Protein AF-A0A8S9TU30-F1 (afdb_monomer_lite)

Secondary structure (DSSP, 8-state):
--------PPPPTTS-SSPPP-B-TTT-PBPSSHHHHHHHHT-TT--SHHHHHHHHHHHHHHHHHHHHHHHHHHHHHHTT----------S-------------------PPP-----------

Sequence (124 aa):
MAPVLRHVSKKKPGRPKTRKTKTCWRCHVTFSSCTKLKGHLERKSGCGPKAVAAQAARRKKASRLSSKVQHLKRQLDKVGWWEVHEVILDEETKGSEAIAGRQYDTVEFKKPMSLAASRSAASR

pLDDT: mean 72.14, std 19.75, range [33.69, 97.12]

Radius of gyration: 34.05 Å; chains: 1; bounding box: 75×72×92 Å

Foldseek 3Di:
DDDDPDPPDDDDPPDDPDDDFQADPAARDGDPDVVVSVVQCPDPLHDHPVSVVVVVVVVVVVVVVVVVVVVVVVVCVVVVVPPPPPPPPPPPDDDDDDDDDPDDDDPPPPDPPDPPDPDDDDDD

Organism: Phytophthora infestans (NCBI:txid4787)

Structure (mmCIF, N/CA/C/O backbone):
data_AF-A0A8S9TU30-F1
#
_entry.id   AF-A0A8S9TU30-F1
#
loop_
_atom_site.group_PDB
_atom_site.id
_atom_site.type_symbol
_atom_site.label_atom_id
_atom_site.label_alt_id
_atom_site.label_comp_id
_atom_site.label_asym_id
_atom_site.label_entity_id
_atom_site.label_seq_id
_atom_site.pdbx_PDB_ins_code
_atom_site.Cartn_x
_atom_site.Cartn_y
_atom_site.Cartn_z
_atom_site.occupancy
_atom_site.B_iso_or_equiv
_atom_site.auth_seq_id
_atom_site.auth_comp_id
_atom_site.auth_asym_id
_atom_site.auth_atom_id
_atom_site.pdbx_PDB_model_num
ATOM 1 N N . MET A 1 1 ? -16.954 -37.012 40.657 1.00 68.31 1 MET A N 1
ATOM 2 C CA . MET A 1 1 ? -15.969 -35.922 40.462 1.00 68.31 1 MET A CA 1
ATOM 3 C C . MET A 1 1 ? -16.616 -34.622 40.907 1.00 68.31 1 MET A C 1
ATOM 5 O O . MET A 1 1 ? -17.655 -34.275 40.361 1.00 68.31 1 MET A O 1
ATOM 9 N N . ALA A 1 2 ? -16.082 -33.960 41.935 1.00 63.06 2 ALA A N 1
ATOM 10 C CA . ALA A 1 2 ? -16.660 -32.713 42.436 1.00 63.06 2 ALA A CA 1
ATOM 11 C C . ALA A 1 2 ? -16.469 -31.574 41.412 1.00 63.06 2 ALA A C 1
ATOM 13 O O . ALA A 1 2 ? -15.402 -31.493 40.793 1.00 63.06 2 ALA A O 1
ATOM 14 N N . PRO A 1 3 ? -17.468 -30.698 41.205 1.00 70.44 3 PRO A N 1
ATOM 15 C CA . PRO A 1 3 ? -17.334 -29.578 40.286 1.00 70.44 3 PRO A CA 1
ATOM 16 C C . PRO A 1 3 ? -16.301 -28.582 40.823 1.00 70.44 3 PRO A C 1
ATOM 18 O O . PRO A 1 3 ? -16.421 -28.069 41.934 1.00 70.44 3 PRO A O 1
ATOM 21 N N . VAL A 1 4 ? -15.277 -28.293 40.017 1.00 72.56 4 VAL A N 1
ATOM 22 C CA . VAL A 1 4 ? -14.278 -27.261 40.319 1.00 72.56 4 VAL A CA 1
ATOM 23 C C . VAL A 1 4 ? -14.970 -25.898 40.266 1.00 72.56 4 VAL A C 1
ATOM 25 O O . VAL A 1 4 ? -15.240 -25.369 39.184 1.00 72.56 4 VAL A O 1
ATOM 28 N N . LEU A 1 5 ? -15.267 -25.331 41.438 1.00 70.94 5 LEU A N 1
ATOM 29 C CA . LEU A 1 5 ? -15.745 -23.958 41.592 1.00 70.94 5 LEU A CA 1
ATOM 30 C C . LEU A 1 5 ? -14.693 -23.000 41.018 1.00 70.94 5 LEU A C 1
ATOM 32 O O . LEU A 1 5 ? -13.689 -22.682 41.654 1.00 70.94 5 LEU A O 1
ATOM 36 N N . ARG A 1 6 ? -14.905 -22.535 39.783 1.00 71.75 6 ARG A N 1
ATOM 37 C CA . ARG A 1 6 ? -14.065 -21.493 39.186 1.00 71.75 6 ARG A CA 1
ATOM 38 C C . ARG A 1 6 ? -14.306 -20.193 39.947 1.00 71.75 6 ARG A C 1
ATOM 40 O O . ARG A 1 6 ? -15.363 -19.581 39.813 1.00 71.75 6 ARG A O 1
ATOM 47 N N . HIS A 1 7 ? -13.317 -19.750 40.718 1.00 70.50 7 HIS A N 1
ATOM 48 C CA . HIS A 1 7 ? -13.352 -18.435 41.346 1.00 70.50 7 HIS A CA 1
ATOM 49 C C . HIS A 1 7 ? -13.450 -17.347 40.268 1.00 70.50 7 HIS A C 1
ATOM 51 O O . HIS A 1 7 ? -12.524 -17.128 39.482 1.00 70.50 7 HIS A O 1
ATOM 57 N N . VAL A 1 8 ? -14.585 -16.649 40.226 1.00 67.75 8 VAL A N 1
ATOM 58 C CA . VAL A 1 8 ? -14.766 -15.477 39.369 1.00 67.75 8 VAL A CA 1
ATOM 59 C C . VAL A 1 8 ? -13.900 -14.358 39.943 1.00 67.75 8 VAL A C 1
ATOM 61 O O . VAL A 1 8 ? -14.270 -13.698 40.913 1.00 67.75 8 VAL A O 1
ATOM 64 N N . SER A 1 9 ? -12.709 -14.162 39.374 1.00 72.31 9 SER A N 1
ATOM 65 C CA . SER A 1 9 ? -11.836 -13.065 39.790 1.00 72.31 9 SER A CA 1
ATOM 66 C C . SER A 1 9 ? -12.531 -11.728 39.521 1.00 72.31 9 SER A C 1
ATOM 68 O O . SER A 1 9 ? -12.867 -11.379 38.383 1.00 72.31 9 SER A O 1
ATOM 70 N N . LYS A 1 10 ? -12.783 -10.965 40.590 1.00 72.69 10 LYS A N 1
ATOM 71 C CA . LYS A 1 10 ? -13.318 -9.605 40.479 1.00 72.69 10 LYS A CA 1
ATOM 72 C C . LYS A 1 10 ? -12.321 -8.760 39.679 1.00 72.69 10 LYS A C 1
ATOM 74 O O . LYS A 1 10 ? -11.108 -8.848 39.876 1.00 72.69 10 LYS A O 1
ATOM 79 N N . LYS A 1 11 ? -12.819 -7.949 38.739 1.00 70.38 11 LYS A N 1
ATOM 80 C CA . LYS A 1 11 ? -11.956 -7.057 37.950 1.00 70.38 11 LYS A CA 1
ATOM 81 C C . LYS A 1 11 ? -11.286 -6.057 38.896 1.00 70.38 11 LYS A C 1
ATOM 83 O O . LYS A 1 11 ? -11.973 -5.420 39.687 1.00 70.38 11 LYS A O 1
ATOM 88 N N . LYS A 1 12 ? -9.961 -5.909 38.783 1.00 78.19 12 LYS A N 1
ATOM 89 C CA . LYS A 1 12 ? -9.199 -4.915 39.551 1.00 78.19 12 LYS A CA 1
ATOM 90 C C . LYS A 1 12 ? -9.789 -3.507 39.332 1.00 78.19 12 LYS A C 1
ATOM 92 O O . LYS A 1 12 ? -10.061 -3.168 38.170 1.00 78.19 12 LYS A O 1
ATOM 97 N N . PRO A 1 13 ? -9.978 -2.703 40.395 1.00 76.81 13 PRO A N 1
ATOM 98 C CA . PRO A 1 13 ? -10.418 -1.317 40.265 1.00 76.81 13 PRO A CA 1
ATOM 99 C C . PRO A 1 13 ? -9.460 -0.551 39.339 1.00 76.81 13 PRO A C 1
ATOM 101 O O . PRO A 1 13 ? -8.247 -0.727 39.404 1.00 76.81 13 PRO A O 1
ATOM 104 N N . GLY A 1 14 ? -10.017 0.213 38.394 1.00 76.38 14 GLY A N 1
ATOM 105 C CA . GLY A 1 14 ? -9.264 0.945 37.365 1.00 76.38 14 GLY A CA 1
ATOM 106 C C . GLY A 1 14 ? -9.095 0.228 36.016 1.00 76.38 14 GLY A C 1
ATOM 107 O O . GLY A 1 14 ? -8.719 0.864 35.031 1.00 76.38 14 GLY A O 1
ATOM 108 N N . ARG A 1 15 ? -9.419 -1.071 35.895 1.00 78.44 15 ARG A N 1
ATOM 109 C CA . ARG A 1 15 ? -9.405 -1.738 34.579 1.00 78.44 15 ARG A CA 1
ATOM 110 C C . ARG A 1 15 ? -10.608 -1.275 33.737 1.00 78.44 15 ARG A C 1
ATOM 112 O O . ARG A 1 15 ? -11.741 -1.466 34.180 1.00 78.44 15 ARG A O 1
ATOM 119 N N . PRO A 1 16 ? -10.408 -0.758 32.507 1.00 75.56 16 PRO A N 1
ATOM 120 C CA . PRO A 1 16 ? -11.509 -0.321 31.650 1.00 75.56 16 PRO A CA 1
ATOM 121 C C . PRO A 1 16 ? -12.569 -1.415 31.461 1.00 75.56 16 PRO A C 1
ATOM 123 O O . PRO A 1 16 ? -12.236 -2.576 31.195 1.00 75.56 16 PRO A O 1
ATOM 126 N N . LYS A 1 17 ? -13.852 -1.040 31.584 1.00 76.69 17 LYS A N 1
ATOM 127 C CA . LYS A 1 17 ? -14.996 -1.967 31.480 1.00 76.69 17 LYS A CA 1
ATOM 128 C C . LYS A 1 17 ? -15.075 -2.615 30.093 1.00 76.69 17 LYS A C 1
ATOM 130 O O . LYS A 1 17 ? -15.357 -3.811 30.006 1.00 76.69 17 LYS A O 1
ATOM 135 N N . THR A 1 18 ? -14.744 -1.855 29.047 1.00 77.44 18 THR A N 1
ATOM 136 C CA . THR A 1 18 ? -14.699 -2.283 27.642 1.00 77.44 18 THR A CA 1
ATOM 137 C C . THR A 1 18 ? -13.320 -2.025 27.032 1.00 77.44 18 THR A C 1
ATOM 139 O O . THR A 1 18 ? -12.627 -1.060 27.362 1.00 77.44 18 THR A O 1
ATOM 142 N N . ARG A 1 19 ? -12.882 -2.919 26.139 1.00 76.12 19 ARG A N 1
ATOM 143 C CA . ARG A 1 19 ? -11.673 -2.696 25.336 1.00 76.12 19 ARG A CA 1
ATOM 144 C C . ARG A 1 19 ? -12.028 -1.797 24.154 1.00 76.12 19 ARG A C 1
ATOM 146 O O . ARG A 1 19 ? -13.048 -2.015 23.510 1.00 76.12 19 ARG A O 1
ATOM 153 N N . LYS A 1 20 ? -11.167 -0.823 23.846 1.00 79.81 20 LYS A N 1
ATOM 154 C CA . LYS A 1 20 ? -11.294 -0.004 22.630 1.00 79.81 20 LYS A CA 1
ATOM 155 C C . LYS A 1 20 ? -11.219 -0.907 21.393 1.00 79.81 20 LYS A C 1
ATOM 157 O O . LYS A 1 20 ? -10.386 -1.819 21.357 1.00 79.81 20 LYS A O 1
ATOM 162 N N . THR A 1 21 ? -12.065 -0.651 20.398 1.00 83.50 21 THR A N 1
ATOM 163 C CA . THR A 1 21 ? -12.015 -1.368 19.121 1.00 83.50 21 THR A CA 1
ATOM 164 C C . THR A 1 21 ? -10.704 -1.050 18.405 1.00 83.50 21 THR A C 1
ATOM 166 O O . THR A 1 21 ? -10.161 0.052 18.494 1.00 83.50 21 THR A O 1
ATOM 169 N N . LYS A 1 22 ? -10.156 -2.055 17.722 1.00 91.31 22 LYS A N 1
ATOM 170 C CA . LYS A 1 22 ? -8.938 -1.925 16.910 1.00 91.31 22 LYS A CA 1
ATOM 171 C C . LYS A 1 22 ? -9.240 -2.099 15.423 1.00 91.31 22 LYS A C 1
ATOM 173 O O . LYS A 1 22 ? -8.337 -2.373 14.645 1.00 91.31 22 LYS A O 1
ATOM 178 N N . THR A 1 23 ? -10.506 -1.995 15.045 1.00 90.75 23 THR A N 1
ATOM 179 C CA . THR A 1 23 ? -11.006 -2.198 13.688 1.00 90.75 23 THR A CA 1
ATOM 180 C C . THR A 1 23 ? -11.177 -0.860 12.988 1.00 90.75 23 THR A C 1
ATOM 182 O O . THR A 1 23 ? -11.723 0.085 13.555 1.00 90.75 23 THR A O 1
ATOM 185 N N . CYS A 1 24 ? -10.725 -0.768 11.742 1.00 90.25 24 CYS A N 1
ATOM 186 C CA . CYS A 1 24 ? -11.074 0.365 10.894 1.00 90.25 24 CYS A CA 1
ATOM 187 C C . CYS A 1 24 ? -12.514 0.222 10.398 1.00 90.25 24 CYS A C 1
ATOM 189 O O . CYS A 1 24 ? -12.891 -0.829 9.895 1.00 90.25 24 CYS A O 1
ATOM 191 N N . TRP A 1 25 ? -13.301 1.289 10.485 1.00 87.50 25 TRP A N 1
ATOM 192 C CA . TRP A 1 25 ? -14.696 1.302 10.038 1.00 87.50 25 TRP A CA 1
ATOM 193 C C . TRP A 1 25 ? -14.857 1.386 8.512 1.00 87.50 25 TRP A C 1
ATOM 195 O O . TRP A 1 25 ? -15.913 1.053 7.999 1.00 87.50 25 TRP A O 1
ATOM 205 N N . ARG A 1 26 ? -13.822 1.825 7.781 1.00 86.81 26 ARG A N 1
ATOM 206 C CA . ARG A 1 26 ? -13.847 1.939 6.310 1.00 86.81 26 ARG A CA 1
ATOM 207 C C . ARG A 1 26 ? -13.446 0.655 5.601 1.00 86.81 26 ARG A C 1
ATOM 209 O O . ARG A 1 26 ? -14.003 0.316 4.568 1.00 86.81 26 ARG A O 1
ATOM 216 N N . CYS A 1 27 ? -12.404 -0.006 6.101 1.00 87.62 27 CYS A N 1
ATOM 217 C CA . CYS A 1 27 ? -11.826 -1.184 5.451 1.00 87.62 27 CYS A CA 1
ATOM 218 C C . CYS A 1 27 ? -11.959 -2.465 6.273 1.00 87.62 27 CYS A C 1
ATOM 220 O O . CYS A 1 27 ? -11.460 -3.497 5.841 1.00 87.62 27 CYS A O 1
ATOM 222 N N . HIS A 1 28 ? -12.575 -2.398 7.456 1.00 88.44 28 HIS A N 1
ATOM 223 C CA . HIS A 1 28 ? -12.818 -3.533 8.354 1.00 88.44 28 HIS A CA 1
ATOM 224 C C . HIS A 1 28 ? -11.563 -4.315 8.789 1.00 88.44 28 HIS A C 1
ATOM 226 O O . HIS A 1 28 ? -11.666 -5.378 9.392 1.00 88.44 28 HIS A O 1
ATOM 232 N N . VAL A 1 29 ? -10.363 -3.763 8.572 1.00 88.69 29 VAL A N 1
ATOM 233 C CA . VAL A 1 29 ? -9.095 -4.364 9.011 1.00 88.69 29 VAL A CA 1
ATOM 234 C C . VAL A 1 29 ? -8.932 -4.222 10.525 1.00 88.69 29 VAL A C 1
ATOM 236 O O . VAL A 1 29 ? -9.073 -3.125 11.076 1.00 88.69 29 VAL A O 1
ATOM 239 N N . THR A 1 30 ? -8.587 -5.324 11.191 1.00 92.25 30 THR A N 1
ATOM 240 C CA . THR A 1 30 ? -8.192 -5.390 12.603 1.00 92.25 30 THR A CA 1
ATOM 241 C C . THR A 1 30 ? -6.702 -5.078 12.772 1.00 92.25 30 THR A C 1
ATOM 243 O O . THR A 1 30 ? -5.836 -5.693 12.156 1.00 92.25 30 THR A O 1
ATOM 246 N N . PHE A 1 31 ? -6.378 -4.126 13.644 1.00 92.12 31 PHE A N 1
ATOM 247 C CA . PHE A 1 31 ? -5.003 -3.736 13.960 1.00 92.12 31 PHE A CA 1
ATOM 248 C C . PHE A 1 31 ? -4.530 -4.333 15.289 1.00 92.12 31 PHE A C 1
ATOM 250 O O . PHE A 1 31 ? -5.307 -4.563 16.216 1.00 92.12 31 PHE A O 1
ATOM 257 N N . SER A 1 32 ? -3.214 -4.519 15.427 1.00 92.50 32 SER A N 1
ATOM 258 C CA . SER A 1 32 ? -2.611 -5.039 16.662 1.00 92.50 32 SER A CA 1
ATOM 259 C C . SER A 1 32 ? -2.728 -4.057 17.840 1.00 92.50 32 SER A C 1
ATOM 261 O O . SER A 1 32 ? -2.896 -4.468 18.993 1.00 92.50 32 SER A O 1
ATOM 263 N N . SER A 1 33 ? -2.697 -2.749 17.568 1.00 92.50 33 SER A N 1
ATOM 264 C CA . SER A 1 33 ? -2.756 -1.673 18.564 1.00 92.50 33 SER A CA 1
ATOM 265 C C . SER A 1 33 ? -3.653 -0.515 18.115 1.00 92.50 33 SER A C 1
ATOM 267 O O . SER A 1 33 ? -3.861 -0.290 16.922 1.00 92.50 33 SER A O 1
ATOM 269 N N . CYS A 1 34 ? -4.141 0.268 19.081 1.00 89.75 34 CYS A N 1
ATOM 270 C CA . CYS A 1 34 ? -4.916 1.480 18.799 1.00 89.75 34 CYS A CA 1
ATOM 271 C C . CYS A 1 34 ? -4.071 2.566 18.108 1.00 89.75 34 CYS A C 1
ATOM 273 O O . CYS A 1 34 ? -4.605 3.354 17.337 1.00 89.75 34 CYS A O 1
ATOM 275 N N . THR A 1 35 ? -2.754 2.596 18.346 1.00 91.62 35 THR A N 1
ATOM 276 C CA . THR A 1 35 ? -1.826 3.531 17.686 1.00 91.62 35 THR A CA 1
ATOM 277 C C . THR A 1 35 ? -1.728 3.269 16.185 1.00 91.62 35 THR A C 1
ATOM 279 O O . THR A 1 35 ? -1.802 4.206 15.397 1.00 91.62 35 THR A O 1
ATOM 282 N N . LYS A 1 36 ? -1.667 1.995 15.769 1.00 92.44 36 LYS A N 1
ATOM 283 C CA . LYS A 1 36 ? -1.686 1.628 14.345 1.00 92.44 36 LYS A CA 1
ATOM 284 C C . LYS A 1 36 ? -3.019 1.953 13.676 1.00 92.44 36 LYS A C 1
ATOM 286 O O . LYS A 1 36 ? -3.008 2.331 12.510 1.00 92.44 36 LYS A O 1
ATOM 291 N N . LEU A 1 37 ? -4.138 1.837 14.399 1.00 91.56 37 LEU A N 1
ATOM 292 C CA . LEU A 1 37 ? -5.445 2.269 13.897 1.00 91.56 37 LEU A CA 1
ATOM 293 C C . LEU A 1 37 ? -5.493 3.792 13.697 1.00 91.56 37 LEU A C 1
ATOM 295 O O . LEU A 1 37 ? -5.908 4.238 12.633 1.00 91.56 37 LEU A O 1
ATOM 299 N N . LYS A 1 38 ? -5.019 4.592 14.663 1.00 90.38 38 LYS A N 1
ATOM 300 C CA . LYS A 1 38 ? -4.928 6.057 14.506 1.00 90.38 38 LYS A CA 1
ATOM 301 C C . LYS A 1 38 ? -4.077 6.445 13.298 1.00 90.38 38 LYS A C 1
ATOM 303 O O . LYS A 1 38 ? -4.590 7.052 12.365 1.00 90.38 38 LYS A O 1
ATOM 308 N N . GLY A 1 39 ? -2.844 5.942 13.233 1.00 91.94 39 GLY A N 1
ATOM 309 C CA . GLY A 1 39 ? -1.950 6.185 12.097 1.00 91.94 39 GLY A CA 1
ATOM 310 C C . GLY A 1 39 ? -2.420 5.554 10.780 1.00 91.94 39 GLY A C 1
ATOM 311 O O . GLY A 1 39 ? -1.825 5.797 9.735 1.00 91.94 39 GLY A O 1
ATOM 312 N N . HIS A 1 40 ? -3.451 4.706 10.795 1.00 90.81 40 HIS A N 1
ATOM 313 C CA . HIS A 1 40 ? -4.138 4.235 9.596 1.00 90.81 40 HIS A CA 1
ATOM 314 C C . HIS A 1 40 ? -5.219 5.213 9.133 1.00 90.81 40 HIS A C 1
ATOM 316 O O . HIS A 1 40 ? -5.308 5.483 7.937 1.00 90.81 40 HIS A O 1
ATOM 322 N N . LEU A 1 41 ? -6.008 5.744 10.069 1.00 87.94 41 LEU A N 1
ATOM 323 C CA . LEU A 1 41 ? -7.066 6.717 9.800 1.00 87.94 41 LEU A CA 1
ATOM 324 C C . LEU A 1 41 ? -6.507 8.088 9.388 1.00 87.94 41 LEU A C 1
ATOM 326 O O . LEU A 1 41 ? -7.100 8.751 8.547 1.00 87.94 41 LEU A O 1
ATOM 330 N N . GLU A 1 42 ? -5.346 8.476 9.916 1.00 89.50 42 GLU A N 1
ATOM 331 C CA . GLU A 1 42 ? -4.673 9.750 9.618 1.00 89.50 42 GLU A CA 1
ATOM 332 C C . GLU A 1 42 ? -3.978 9.780 8.238 1.00 89.50 42 GLU A C 1
ATOM 334 O O . GLU A 1 42 ? -3.476 10.819 7.807 1.00 89.50 42 GLU A O 1
ATOM 339 N N . ARG A 1 43 ? -3.925 8.662 7.496 1.00 86.69 43 ARG A N 1
ATOM 340 C CA . ARG A 1 43 ? -3.237 8.631 6.192 1.00 86.69 43 ARG A CA 1
ATOM 341 C C . ARG A 1 43 ? -4.022 9.388 5.127 1.00 86.69 43 ARG A C 1
ATOM 343 O O . ARG A 1 43 ? -5.147 9.022 4.796 1.00 86.69 43 ARG A O 1
ATOM 350 N N . LYS A 1 44 ? -3.346 10.323 4.449 1.00 79.25 44 LYS A N 1
ATOM 351 C CA . LYS A 1 44 ? -3.884 11.072 3.294 1.00 79.25 44 LYS A CA 1
ATOM 352 C C . LYS A 1 44 ? -4.356 10.181 2.138 1.00 79.25 44 LYS A C 1
ATOM 354 O O . LYS A 1 44 ? -5.267 10.552 1.411 1.00 79.25 44 LYS A O 1
ATOM 359 N N . SER A 1 45 ? -3.763 8.996 1.966 1.00 78.12 45 SER A N 1
ATOM 360 C CA . SER A 1 45 ? -4.140 8.047 0.906 1.00 78.12 45 SER A CA 1
ATOM 361 C C . SER A 1 45 ? -5.513 7.399 1.112 1.00 78.12 45 SER A C 1
ATOM 363 O O . SER A 1 45 ? -5.997 6.708 0.217 1.00 78.12 45 SER A O 1
ATOM 365 N N . GLY A 1 46 ? -6.107 7.559 2.299 1.00 82.50 46 GLY A N 1
ATOM 366 C CA . GLY A 1 46 ? -7.289 6.818 2.708 1.00 82.50 46 GLY A CA 1
ATOM 367 C C . GLY A 1 46 ? -7.017 5.321 2.873 1.00 82.50 46 GLY A C 1
ATOM 368 O O . GLY A 1 46 ? -5.876 4.845 2.835 1.00 82.50 46 GLY A O 1
ATOM 369 N N . CYS A 1 47 ? -8.096 4.572 3.069 1.00 86.38 47 CYS A N 1
ATOM 370 C CA . CYS A 1 47 ? -8.092 3.129 3.257 1.00 86.38 47 CYS A CA 1
ATOM 371 C C . CYS A 1 47 ? -9.245 2.471 2.493 1.00 86.38 47 CYS A C 1
ATOM 373 O O . CYS A 1 47 ? -10.214 3.135 2.134 1.00 86.38 47 CYS A O 1
ATOM 375 N N . GLY A 1 48 ? -9.112 1.169 2.226 1.00 83.56 48 GLY A N 1
ATOM 376 C CA . GLY A 1 48 ? -10.078 0.388 1.450 1.00 83.56 48 GLY A CA 1
ATOM 377 C C . GLY A 1 48 ? -9.557 -0.032 0.068 1.00 83.56 48 GLY A C 1
ATOM 378 O O . GLY A 1 48 ? -8.416 0.282 -0.291 1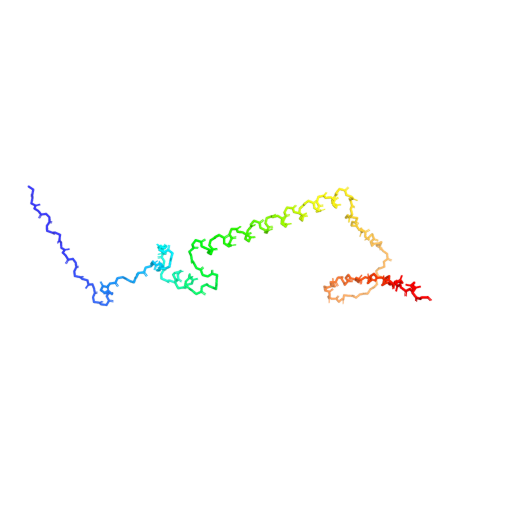.00 83.56 48 GLY A O 1
ATOM 379 N N . PRO A 1 49 ? -10.383 -0.740 -0.721 1.00 81.50 49 PRO A N 1
ATOM 380 C CA . PRO A 1 49 ? -9.960 -1.375 -1.972 1.00 81.50 49 PRO A CA 1
ATOM 381 C C . PRO A 1 49 ? -9.443 -0.366 -3.006 1.00 81.50 49 PRO A C 1
ATOM 383 O O . PRO A 1 49 ? -8.434 -0.617 -3.662 1.00 81.50 49 PRO A O 1
ATOM 386 N N . LYS A 1 50 ? -10.045 0.828 -3.080 1.00 83.56 50 LYS A N 1
ATOM 387 C CA . LYS A 1 50 ? -9.600 1.909 -3.975 1.00 83.56 50 LYS A CA 1
ATOM 388 C C . LYS A 1 50 ? -8.182 2.399 -3.653 1.00 83.56 50 LYS A C 1
ATOM 390 O O . LYS A 1 50 ? -7.374 2.594 -4.559 1.00 83.56 50 LYS A O 1
ATOM 395 N N . ALA A 1 51 ? -7.860 2.563 -2.368 1.00 85.00 51 ALA A N 1
ATOM 396 C CA . ALA A 1 51 ? -6.529 2.989 -1.930 1.00 85.00 51 ALA A CA 1
ATOM 397 C C . ALA A 1 51 ? -5.473 1.903 -2.196 1.00 85.00 51 ALA A C 1
ATOM 399 O O . ALA A 1 51 ? -4.368 2.207 -2.650 1.00 85.00 51 ALA A O 1
ATOM 400 N N . VAL A 1 52 ? -5.833 0.633 -1.983 1.00 83.81 52 VAL A N 1
ATOM 401 C CA . VAL A 1 52 ? -4.972 -0.518 -2.295 1.00 83.81 52 VAL A CA 1
ATOM 402 C C . VAL A 1 52 ? -4.693 -0.598 -3.799 1.00 83.81 52 VAL A C 1
ATOM 404 O O . VAL A 1 52 ? -3.532 -0.703 -4.194 1.00 83.81 52 VAL A O 1
ATOM 407 N N . ALA A 1 53 ? -5.720 -0.459 -4.642 1.00 86.31 53 ALA A N 1
ATOM 408 C CA . ALA A 1 53 ? -5.569 -0.443 -6.097 1.00 86.31 53 ALA A CA 1
ATOM 409 C C . ALA A 1 53 ? -4.675 0.717 -6.572 1.00 86.31 53 ALA A C 1
ATOM 411 O O . ALA A 1 53 ? -3.770 0.515 -7.384 1.00 86.31 53 ALA A O 1
ATOM 412 N N . ALA A 1 54 ? -4.852 1.918 -6.012 1.00 87.38 54 ALA A N 1
ATOM 413 C CA . ALA A 1 54 ? -3.994 3.063 -6.311 1.00 87.38 54 ALA A CA 1
ATOM 414 C C . ALA A 1 54 ? -2.529 2.809 -5.912 1.00 87.38 54 ALA A C 1
ATOM 416 O O . ALA A 1 54 ? -1.609 3.125 -6.671 1.00 87.38 54 ALA A O 1
ATOM 417 N N . GLN A 1 55 ? -2.287 2.195 -4.750 1.00 87.19 55 GLN A N 1
ATOM 418 C CA . GLN A 1 55 ? -0.939 1.831 -4.316 1.00 87.19 55 GLN A CA 1
ATOM 419 C C . GLN A 1 55 ? -0.312 0.764 -5.225 1.00 87.19 55 GLN A C 1
ATOM 421 O O . GLN A 1 55 ? 0.859 0.890 -5.590 1.00 87.19 55 GLN A O 1
ATOM 426 N N . ALA A 1 56 ? -1.081 -0.242 -5.644 1.00 90.50 56 ALA A N 1
ATOM 427 C CA . ALA A 1 56 ? -0.633 -1.256 -6.596 1.00 90.50 56 ALA A CA 1
ATOM 428 C C . ALA A 1 56 ? -0.269 -0.638 -7.958 1.00 90.50 56 ALA A C 1
ATOM 430 O O . ALA A 1 56 ? 0.802 -0.919 -8.500 1.00 90.50 56 ALA A O 1
ATOM 431 N N . ALA A 1 57 ? -1.091 0.282 -8.471 1.00 92.94 57 ALA A N 1
ATOM 432 C CA . ALA A 1 57 ? -0.807 1.007 -9.707 1.00 92.94 57 ALA A CA 1
ATOM 433 C C . ALA A 1 57 ? 0.484 1.839 -9.607 1.00 92.94 57 ALA A C 1
ATOM 435 O O . ALA A 1 57 ? 1.307 1.821 -10.526 1.00 92.94 57 ALA A O 1
ATOM 436 N N . ARG A 1 58 ? 0.711 2.522 -8.474 1.00 91.12 58 ARG A N 1
ATOM 437 C CA . ARG A 1 58 ? 1.964 3.255 -8.213 1.00 91.12 58 ARG A CA 1
ATOM 438 C C . ARG A 1 58 ? 3.178 2.326 -8.205 1.00 91.12 58 ARG A C 1
ATOM 440 O O . ARG A 1 58 ? 4.172 2.643 -8.853 1.00 91.12 58 ARG A O 1
ATOM 447 N N . ARG A 1 59 ? 3.087 1.168 -7.542 1.00 94.31 59 ARG A N 1
ATOM 448 C CA . ARG A 1 59 ? 4.158 0.153 -7.533 1.00 94.31 59 ARG A CA 1
ATOM 449 C C . ARG A 1 59 ? 4.464 -0.364 -8.939 1.00 94.31 59 ARG A C 1
ATOM 451 O O . ARG A 1 59 ? 5.630 -0.452 -9.304 1.00 94.31 59 ARG A O 1
ATOM 458 N N . LYS A 1 60 ? 3.439 -0.621 -9.758 1.00 96.50 60 LYS A N 1
ATOM 459 C CA . LYS A 1 60 ? 3.609 -1.058 -11.154 1.00 96.50 60 LYS A CA 1
ATOM 460 C C . LYS A 1 60 ? 4.327 -0.004 -12.003 1.00 96.50 60 LYS A C 1
ATOM 462 O O . LYS A 1 60 ? 5.231 -0.348 -12.760 1.00 96.50 60 LYS A O 1
ATOM 467 N N . LYS A 1 61 ? 3.970 1.277 -11.855 1.00 95.69 61 LYS A N 1
ATOM 468 C CA . LYS A 1 61 ? 4.675 2.387 -12.524 1.00 95.69 61 LYS A CA 1
ATOM 469 C C . LYS A 1 61 ? 6.139 2.473 -12.080 1.00 95.69 61 LYS A C 1
ATOM 471 O O . LYS A 1 61 ? 7.019 2.545 -12.930 1.00 95.69 61 LYS A O 1
ATOM 476 N N . ALA A 1 62 ? 6.399 2.398 -10.775 1.00 95.69 62 ALA A N 1
ATOM 477 C CA . ALA A 1 62 ? 7.756 2.431 -10.230 1.00 95.69 62 ALA A CA 1
ATOM 478 C C . ALA A 1 62 ? 8.613 1.252 -10.722 1.00 95.69 62 ALA A C 1
ATOM 480 O O . ALA A 1 62 ? 9.753 1.450 -11.127 1.00 95.69 62 ALA A O 1
ATOM 481 N N . SER A 1 63 ? 8.045 0.043 -10.763 1.00 96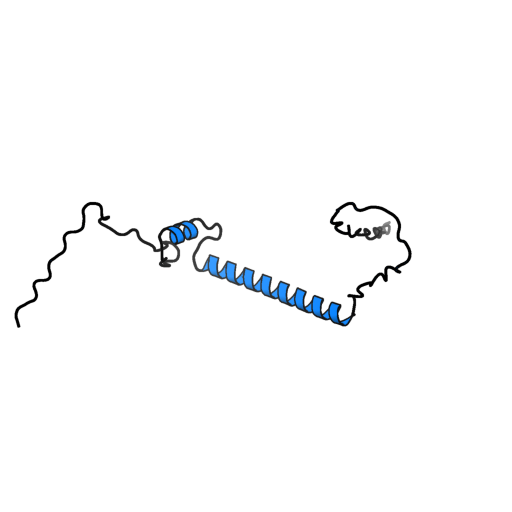.50 63 SER A N 1
ATOM 482 C CA . SER A 1 63 ? 8.718 -1.143 -11.301 1.00 96.50 63 SER A CA 1
ATOM 483 C C . SER A 1 63 ? 9.111 -0.954 -12.768 1.00 96.50 63 SER A C 1
ATOM 485 O O . SER A 1 63 ? 10.266 -1.179 -13.109 1.00 96.50 63 SER A O 1
ATOM 487 N N . ARG A 1 64 ? 8.208 -0.439 -13.617 1.00 95.56 64 ARG A N 1
ATOM 488 C CA . ARG A 1 64 ? 8.525 -0.139 -15.026 1.00 95.56 64 ARG A CA 1
ATOM 489 C C . ARG A 1 64 ? 9.672 0.860 -15.170 1.00 95.56 64 ARG A C 1
ATOM 491 O O . ARG A 1 64 ? 10.549 0.658 -16.004 1.00 95.56 64 ARG A O 1
ATOM 498 N N . LEU A 1 65 ? 9.670 1.921 -14.360 1.00 96.44 65 LEU A N 1
ATOM 499 C CA . LEU A 1 65 ? 10.754 2.906 -14.355 1.00 96.44 65 LEU A CA 1
ATOM 500 C C . LEU A 1 65 ? 12.077 2.273 -13.918 1.00 96.44 65 LEU A C 1
ATOM 502 O O . LEU A 1 65 ? 13.085 2.464 -14.587 1.00 96.44 65 LEU A O 1
ATOM 506 N N . SER A 1 66 ? 12.065 1.466 -12.857 1.00 96.00 66 SER A N 1
ATOM 507 C CA . SER A 1 66 ? 13.254 0.756 -12.381 1.00 96.00 66 SER A CA 1
ATOM 508 C C . SER A 1 66 ? 13.816 -0.192 -13.443 1.00 96.00 66 SER A C 1
ATOM 510 O O . SER A 1 66 ? 15.009 -0.140 -13.727 1.00 96.00 66 SER A O 1
ATOM 512 N N . SER A 1 67 ? 12.968 -0.983 -14.108 1.00 96.06 67 SER A N 1
ATOM 513 C CA . SER A 1 67 ? 13.394 -1.851 -15.211 1.00 96.06 67 SER A CA 1
ATOM 514 C C . SER A 1 67 ? 14.003 -1.057 -16.367 1.00 96.06 67 SER A C 1
ATOM 516 O O . SER A 1 67 ? 15.017 -1.476 -16.920 1.00 96.06 67 SER A O 1
ATOM 518 N N . LYS A 1 68 ? 13.435 0.110 -16.705 1.00 97.12 68 LYS A N 1
ATOM 519 C CA . LYS A 1 68 ? 13.991 0.998 -17.735 1.00 97.12 68 LYS A CA 1
ATOM 520 C C . LYS A 1 68 ? 15.366 1.535 -17.334 1.00 97.12 68 LYS A C 1
ATOM 522 O O . LYS A 1 68 ? 16.283 1.493 -18.145 1.00 97.12 68 LYS A O 1
ATOM 527 N N . VAL A 1 69 ? 15.524 1.988 -16.091 1.00 96.81 69 VAL A N 1
ATOM 528 C CA . VAL A 1 69 ? 16.812 2.466 -15.561 1.00 96.81 69 VAL A CA 1
ATOM 529 C C . VAL A 1 69 ? 17.858 1.355 -15.588 1.00 96.81 69 VAL A C 1
ATOM 531 O O . VAL A 1 69 ? 18.961 1.570 -16.071 1.00 96.81 69 VAL A O 1
ATOM 534 N N . GLN A 1 70 ? 17.504 0.150 -15.139 1.00 95.50 70 GLN A N 1
ATOM 535 C CA . GLN A 1 70 ? 18.411 -0.999 -15.159 1.00 95.50 70 GLN A CA 1
ATOM 536 C C . GLN A 1 70 ? 18.802 -1.402 -16.582 1.00 95.50 70 GLN A C 1
ATOM 538 O O . GLN A 1 70 ? 19.953 -1.748 -16.828 1.00 95.50 70 GLN A O 1
ATOM 543 N N . HIS A 1 71 ? 17.869 -1.331 -17.532 1.00 95.38 71 HIS A N 1
ATOM 544 C CA . HIS A 1 71 ? 18.182 -1.562 -18.937 1.00 95.38 71 HIS A CA 1
ATOM 545 C C . HIS A 1 71 ? 19.195 -0.540 -19.460 1.00 95.38 71 HIS A C 1
ATOM 547 O O . HIS A 1 71 ? 20.202 -0.935 -20.035 1.00 95.38 71 HIS A O 1
ATOM 553 N N . LEU A 1 72 ? 18.959 0.753 -19.223 1.00 93.06 72 LEU A N 1
ATOM 554 C CA . LEU A 1 72 ? 19.872 1.816 -19.646 1.00 93.06 72 LEU A CA 1
ATOM 555 C C . LEU A 1 72 ? 21.253 1.667 -19.007 1.00 93.06 72 LEU A C 1
ATOM 557 O O . LEU A 1 72 ? 22.248 1.747 -19.717 1.00 93.06 72 LEU A O 1
ATOM 561 N N . LYS A 1 73 ? 21.311 1.367 -17.704 1.00 92.94 73 LYS A N 1
ATOM 562 C CA . LYS A 1 73 ? 22.567 1.089 -17.001 1.00 92.94 73 LYS A CA 1
ATOM 563 C C . LYS A 1 7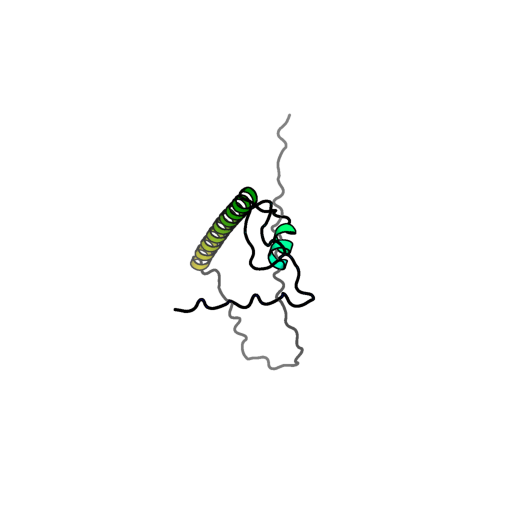3 ? 23.348 -0.035 -17.684 1.00 92.94 73 LYS A C 1
ATOM 565 O O . LYS A 1 73 ? 24.498 0.162 -18.038 1.00 92.94 73 LYS A O 1
ATOM 570 N N . ARG A 1 74 ? 22.693 -1.164 -17.976 1.00 92.50 74 ARG A N 1
ATOM 571 C CA . ARG A 1 74 ? 23.327 -2.281 -18.699 1.00 92.50 74 ARG A CA 1
ATOM 572 C C . ARG A 1 74 ? 23.814 -1.897 -20.092 1.00 92.50 74 ARG A C 1
ATOM 574 O O . ARG A 1 74 ? 24.790 -2.474 -20.548 1.00 92.50 74 ARG A O 1
ATOM 581 N N . GLN A 1 75 ? 23.118 -1.005 -20.797 1.00 91.94 75 GLN A N 1
ATOM 582 C CA . GLN A 1 75 ? 23.596 -0.536 -22.099 1.00 91.94 75 GLN A CA 1
ATOM 583 C C . GLN A 1 75 ? 24.840 0.332 -21.937 1.00 91.94 75 GLN A C 1
ATOM 585 O O . GLN A 1 75 ? 25.802 0.094 -22.646 1.00 91.94 75 GLN A O 1
ATOM 590 N N . LEU A 1 76 ? 24.848 1.264 -20.980 1.00 88.62 76 LEU A N 1
ATOM 591 C CA . LEU A 1 76 ? 26.007 2.113 -20.684 1.00 88.62 76 LEU A CA 1
ATOM 592 C C . LEU A 1 76 ? 27.226 1.299 -20.231 1.00 88.62 76 LEU A C 1
ATOM 594 O O . LEU A 1 76 ? 28.322 1.526 -20.732 1.00 88.62 76 LEU A O 1
ATOM 598 N N . ASP A 1 77 ? 27.020 0.300 -19.370 1.00 87.06 77 ASP A N 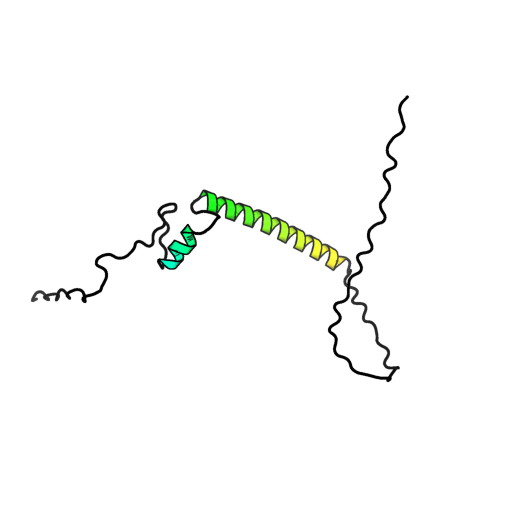1
ATOM 599 C CA . ASP A 1 77 ? 28.085 -0.594 -18.901 1.00 87.06 77 ASP A CA 1
ATOM 600 C C . ASP A 1 77 ? 28.730 -1.374 -20.066 1.00 87.06 77 ASP A C 1
ATOM 602 O O . ASP A 1 77 ? 29.931 -1.623 -20.045 1.00 87.06 77 ASP A O 1
ATOM 606 N N . LYS A 1 78 ? 27.969 -1.717 -21.120 1.00 86.56 78 LYS A N 1
ATOM 607 C CA . LYS A 1 78 ? 28.524 -2.355 -22.331 1.00 86.56 78 LYS A CA 1
ATOM 608 C C . LYS A 1 78 ? 29.407 -1.424 -23.155 1.00 86.56 78 LYS A C 1
ATOM 610 O O . LYS A 1 78 ? 30.308 -1.912 -23.823 1.00 86.56 78 LYS A O 1
ATOM 615 N N . VAL A 1 79 ? 29.122 -0.121 -23.160 1.00 81.88 79 VAL A N 1
ATOM 616 C CA . VAL A 1 79 ? 29.908 0.861 -23.928 1.00 81.88 79 VAL A CA 1
ATOM 617 C C . VAL A 1 79 ? 31.194 1.253 -23.193 1.00 81.88 79 VAL A C 1
ATOM 619 O O . VAL A 1 79 ? 31.964 2.048 -23.719 1.00 81.88 79 VAL A O 1
ATOM 622 N N . GLY A 1 80 ? 31.438 0.720 -21.986 1.00 68.00 80 GLY A N 1
ATOM 623 C CA . GLY A 1 80 ? 32.674 0.967 -21.242 1.00 68.00 80 GLY A CA 1
ATOM 624 C C . GLY A 1 80 ? 32.876 2.433 -20.854 1.00 68.00 80 GLY A C 1
ATOM 625 O O . GLY A 1 80 ? 33.999 2.843 -20.606 1.00 68.00 80 GLY A O 1
ATOM 626 N N . TRP A 1 81 ? 31.806 3.233 -20.779 1.00 58.62 81 TRP A N 1
ATOM 627 C CA . TRP A 1 81 ? 31.844 4.677 -20.479 1.00 58.62 81 TRP A CA 1
ATOM 628 C C . TRP A 1 81 ? 32.161 5.023 -19.011 1.00 58.62 81 TRP A C 1
ATOM 630 O O . TRP A 1 81 ? 31.831 6.101 -18.522 1.00 58.62 81 TRP A O 1
ATOM 640 N N . TRP A 1 82 ? 32.825 4.109 -18.313 1.00 56.56 82 TRP A N 1
ATOM 641 C CA . TRP A 1 82 ? 33.420 4.326 -17.002 1.00 56.56 82 TRP A CA 1
ATOM 642 C C . TRP A 1 82 ? 34.940 4.216 -17.136 1.00 56.56 82 TRP A C 1
ATOM 644 O O . TRP A 1 82 ? 35.568 3.402 -16.465 1.00 56.56 82 TRP A O 1
ATOM 654 N N . GLU A 1 83 ? 35.537 5.001 -18.034 1.00 53.03 83 GLU A N 1
ATOM 655 C CA . GLU A 1 83 ? 36.971 5.269 -17.953 1.00 53.03 83 GLU A CA 1
ATOM 656 C C . GLU A 1 83 ? 37.169 6.107 -16.686 1.00 53.03 83 GLU A C 1
ATOM 658 O O . GLU A 1 83 ? 36.939 7.317 -16.655 1.00 53.03 83 GLU A O 1
ATOM 663 N N . VAL A 1 84 ? 37.486 5.428 -15.582 1.00 57.53 84 VAL A N 1
ATOM 664 C CA . VAL A 1 84 ? 38.100 6.085 -14.435 1.00 57.53 84 VAL A CA 1
ATOM 665 C C . VAL A 1 84 ? 39.418 6.608 -14.978 1.00 57.53 84 VAL A C 1
ATOM 667 O O . VAL A 1 84 ? 40.333 5.832 -15.235 1.00 57.53 84 VAL A O 1
ATOM 670 N N . HIS A 1 85 ? 39.476 7.911 -15.236 1.00 46.28 85 HIS A N 1
ATOM 671 C CA . HIS A 1 85 ? 40.727 8.598 -15.494 1.00 46.28 85 HIS A CA 1
ATOM 672 C C . HIS A 1 85 ? 41.536 8.467 -14.198 1.00 46.28 85 HIS A C 1
ATOM 674 O O . HIS A 1 85 ? 41.387 9.268 -13.275 1.00 46.28 85 HIS A O 1
ATOM 680 N N . GLU A 1 86 ? 42.315 7.392 -14.075 1.00 48.47 86 GLU A N 1
ATOM 681 C CA . GLU A 1 86 ? 43.392 7.325 -13.101 1.00 48.47 86 GLU A CA 1
ATOM 682 C C . GLU A 1 86 ? 44.358 8.433 -13.506 1.00 48.47 86 GLU A C 1
ATOM 684 O O . GLU A 1 86 ? 45.176 8.293 -14.412 1.00 48.47 86 GLU A O 1
ATOM 689 N N . VAL A 1 87 ? 44.185 9.604 -12.894 1.00 48.41 87 VAL A N 1
ATOM 690 C CA . VAL A 1 87 ? 45.218 10.625 -12.902 1.00 48.41 87 VAL A CA 1
ATOM 691 C C . VAL A 1 87 ? 46.367 10.001 -12.124 1.00 48.41 87 VAL A C 1
ATOM 693 O O . VAL A 1 87 ? 46.336 9.951 -10.895 1.00 48.41 87 VAL A O 1
ATOM 696 N N . ILE A 1 88 ? 47.338 9.454 -12.854 1.00 48.16 88 ILE A N 1
ATOM 697 C CA . ILE A 1 88 ? 48.668 9.171 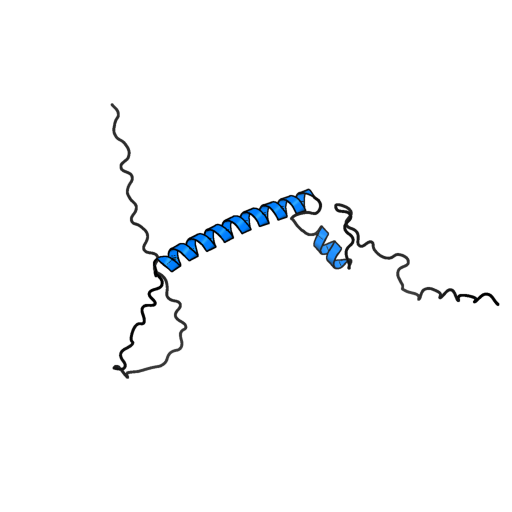-12.332 1.00 48.16 88 ILE A CA 1
ATOM 698 C C . ILE A 1 88 ? 49.180 10.528 -11.843 1.00 48.16 88 ILE A C 1
ATOM 700 O O . ILE A 1 88 ? 49.549 11.393 -12.634 1.00 48.16 88 ILE A O 1
ATOM 704 N N . LEU A 1 89 ? 49.073 10.767 -10.537 1.00 44.28 89 LEU A N 1
ATOM 705 C CA . LEU A 1 89 ? 49.802 11.838 -9.881 1.00 44.28 89 LEU A CA 1
ATOM 706 C C . LEU A 1 89 ? 51.248 11.361 -9.836 1.00 44.28 89 LEU A C 1
ATOM 708 O O . LEU A 1 89 ? 51.614 10.585 -8.954 1.00 44.28 89 LEU A O 1
ATOM 712 N N . ASP A 1 90 ? 52.029 11.770 -10.833 1.00 36.84 90 ASP A N 1
ATOM 713 C CA . ASP A 1 90 ? 53.472 11.587 -10.815 1.00 36.84 90 ASP A CA 1
ATOM 714 C C . ASP A 1 90 ? 54.024 12.171 -9.506 1.00 36.84 90 ASP A C 1
ATOM 716 O O . ASP A 1 90 ? 53.783 13.325 -9.140 1.00 36.84 90 ASP A O 1
ATOM 720 N N . GLU A 1 91 ? 54.731 11.309 -8.779 1.00 48.28 91 GLU A N 1
ATOM 721 C CA . GLU A 1 91 ? 55.421 11.518 -7.504 1.00 48.28 91 GLU A CA 1
ATOM 722 C C . GLU A 1 91 ? 56.595 12.516 -7.633 1.00 48.28 91 GLU A C 1
ATOM 724 O O . GLU A 1 91 ? 57.707 12.241 -7.201 1.00 48.28 91 GLU A O 1
ATOM 729 N N . GLU A 1 92 ? 56.394 13.703 -8.209 1.00 45.16 92 GLU A N 1
ATOM 730 C CA . GLU A 1 92 ? 57.443 14.730 -8.301 1.00 45.16 92 GLU A CA 1
ATOM 731 C C . GLU A 1 92 ? 56.906 16.154 -8.130 1.00 45.16 92 GLU A C 1
ATOM 733 O O . GLU A 1 92 ? 57.117 17.017 -8.965 1.00 45.16 92 GLU A O 1
ATOM 738 N N . THR A 1 93 ? 56.282 16.448 -6.989 1.00 36.75 93 THR A N 1
ATOM 739 C CA . THR A 1 93 ? 56.465 17.763 -6.343 1.00 36.75 93 THR A CA 1
ATOM 740 C C . THR A 1 93 ? 56.107 17.669 -4.863 1.00 36.75 93 THR A C 1
ATOM 742 O O . THR A 1 93 ? 54.975 17.902 -4.446 1.00 36.75 93 THR A O 1
ATOM 745 N N . LYS A 1 94 ? 57.104 17.350 -4.032 1.00 41.53 94 LYS A N 1
ATOM 746 C CA . LYS A 1 94 ? 57.081 17.737 -2.618 1.00 41.53 94 LYS A CA 1
ATOM 747 C C . LYS A 1 94 ? 57.150 19.261 -2.555 1.00 41.53 94 LYS A C 1
ATOM 749 O O . LYS A 1 94 ? 58.182 19.836 -2.883 1.00 41.53 94 LYS A O 1
ATOM 754 N N . GLY A 1 95 ? 56.079 19.902 -2.100 1.00 33.69 95 GLY A N 1
ATOM 755 C CA . GLY A 1 95 ? 56.078 21.340 -1.863 1.00 33.69 95 GLY A CA 1
ATOM 756 C C . GLY A 1 95 ? 54.777 21.853 -1.263 1.00 33.69 95 GLY A C 1
ATOM 757 O O . GLY A 1 95 ? 53.874 22.231 -1.993 1.00 33.69 95 GLY A O 1
ATOM 758 N N . SER A 1 96 ? 54.757 21.926 0.070 1.00 38.81 96 SER A N 1
ATOM 759 C CA . SER A 1 96 ? 53.913 22.783 0.922 1.00 38.81 96 SER A CA 1
ATOM 760 C C . SER A 1 96 ? 52.400 22.516 1.064 1.00 38.81 96 SER A C 1
ATOM 762 O O . SER A 1 96 ? 51.599 22.748 0.172 1.00 38.81 96 SER A O 1
ATOM 764 N N . GLU A 1 97 ? 52.072 22.201 2.323 1.00 36.66 97 GLU A N 1
ATOM 765 C CA . GLU A 1 97 ? 50.932 22.689 3.115 1.00 36.66 97 GLU A CA 1
ATOM 766 C C . GLU A 1 97 ? 49.571 21.978 3.026 1.00 36.66 97 GLU A C 1
ATOM 768 O O . GLU A 1 97 ? 48.818 22.015 2.060 1.00 36.66 97 GLU A O 1
ATOM 773 N N . ALA A 1 98 ? 49.241 21.362 4.163 1.00 43.91 98 ALA A N 1
ATOM 774 C CA . ALA A 1 98 ? 47.930 20.862 4.516 1.00 43.91 98 ALA A CA 1
ATOM 775 C C . ALA A 1 98 ? 46.909 22.003 4.621 1.00 43.91 98 ALA A C 1
ATOM 777 O O . ALA A 1 98 ? 47.143 22.931 5.382 1.00 43.91 98 ALA A O 1
ATOM 778 N N . ILE A 1 99 ? 45.735 21.850 4.000 1.00 36.88 99 ILE A N 1
ATOM 779 C CA . ILE A 1 99 ? 44.448 22.318 4.536 1.00 36.88 99 ILE A CA 1
ATOM 780 C C . ILE A 1 99 ? 43.366 21.319 4.112 1.00 36.88 99 ILE A C 1
ATOM 782 O O . ILE A 1 99 ? 43.193 20.976 2.945 1.00 36.88 99 ILE A O 1
ATOM 786 N N . ALA A 1 100 ? 42.631 20.852 5.117 1.00 43.66 100 ALA A N 1
ATOM 787 C CA . ALA A 1 100 ? 41.440 20.040 4.992 1.00 43.66 100 ALA A CA 1
ATOM 788 C C . ALA A 1 100 ? 40.360 20.739 4.151 1.00 43.66 100 ALA A C 1
ATOM 790 O O . ALA A 1 100 ? 39.955 21.862 4.441 1.00 43.66 100 ALA A O 1
ATOM 791 N N . GLY A 1 101 ? 39.816 20.032 3.166 1.00 35.84 101 GLY A N 1
ATOM 792 C CA . GLY A 1 101 ? 38.660 20.493 2.410 1.00 35.84 101 GLY A CA 1
ATOM 793 C C . GLY A 1 101 ? 38.172 19.395 1.487 1.00 35.84 101 GLY A C 1
ATOM 794 O O . GLY A 1 101 ? 38.776 19.126 0.459 1.00 35.84 101 GLY A O 1
ATOM 795 N N . ARG A 1 102 ? 37.083 18.732 1.871 1.00 45.94 102 ARG A N 1
ATOM 796 C CA . ARG A 1 102 ? 36.385 17.740 1.051 1.00 45.94 102 ARG A CA 1
ATOM 797 C C . ARG A 1 102 ? 35.805 18.464 -0.176 1.00 45.94 102 ARG A C 1
ATOM 799 O O . ARG A 1 102 ? 34.690 18.974 -0.102 1.00 45.94 102 ARG A O 1
ATOM 806 N N . GLN A 1 103 ? 36.574 18.567 -1.259 1.00 38.53 103 GLN A N 1
ATOM 807 C CA . GLN A 1 103 ? 36.112 19.119 -2.531 1.00 38.53 103 GLN A CA 1
ATOM 808 C C . GLN A 1 103 ? 35.116 18.137 -3.148 1.00 38.53 103 GLN A C 1
ATOM 810 O O . GLN A 1 103 ? 35.437 16.997 -3.466 1.00 38.53 103 GLN A O 1
ATOM 815 N N . TYR A 1 104 ? 33.861 18.558 -3.228 1.00 48.53 104 TYR A N 1
ATOM 816 C CA . TYR A 1 104 ? 32.908 17.983 -4.160 1.00 48.53 104 TYR A CA 1
ATOM 817 C C . TYR A 1 104 ? 33.224 18.589 -5.523 1.00 48.53 104 TYR A C 1
ATOM 819 O O . TYR A 1 104 ? 33.143 19.806 -5.685 1.00 48.53 104 TYR A O 1
ATOM 827 N N . ASP A 1 105 ? 33.577 17.746 -6.487 1.00 50.62 105 ASP A N 1
ATOM 828 C CA . ASP A 1 105 ? 33.763 18.186 -7.862 1.00 50.62 105 ASP A CA 1
ATOM 829 C C . ASP A 1 105 ? 32.440 18.747 -8.387 1.00 50.62 105 ASP A C 1
ATOM 831 O O . ASP A 1 105 ? 31.429 18.048 -8.532 1.00 50.62 105 ASP A O 1
ATOM 835 N N . THR A 1 106 ? 32.423 20.051 -8.640 1.00 51.75 106 THR A N 1
ATOM 836 C CA . THR A 1 106 ? 31.349 20.701 -9.375 1.00 51.75 106 THR A CA 1
ATOM 837 C C . THR A 1 106 ? 31.420 20.224 -10.818 1.00 51.75 106 THR A C 1
ATOM 839 O O . THR A 1 106 ? 32.235 20.700 -11.601 1.00 51.75 106 THR A O 1
ATOM 842 N N . VAL A 1 107 ? 30.556 19.278 -11.181 1.00 54.00 107 VAL A N 1
ATOM 843 C CA . VAL A 1 107 ? 30.298 18.937 -12.584 1.00 54.00 107 VAL A CA 1
ATOM 844 C C . VAL A 1 107 ? 29.678 20.149 -13.279 1.00 54.00 107 VAL A C 1
ATOM 846 O O . VAL A 1 107 ? 28.481 20.419 -13.150 1.00 54.00 107 VAL A O 1
ATOM 849 N N . GLU A 1 108 ? 30.499 20.903 -14.010 1.00 51.59 108 GLU A N 1
ATOM 850 C CA . GLU A 1 108 ? 30.026 21.970 -14.885 1.00 51.59 108 GLU A CA 1
ATOM 851 C C . GLU A 1 108 ? 29.204 21.370 -16.028 1.00 51.59 108 GLU A C 1
ATOM 853 O O . GLU A 1 108 ? 29.712 20.791 -16.990 1.00 51.59 108 GLU A O 1
ATOM 858 N N . PHE A 1 109 ? 27.884 21.508 -15.926 1.00 49.41 109 PHE A N 1
ATOM 859 C CA . PHE A 1 109 ? 26.969 21.136 -16.992 1.00 49.41 109 PHE A CA 1
ATOM 860 C C . PHE A 1 109 ? 27.044 22.202 -18.090 1.00 49.41 109 PHE A C 1
ATOM 862 O O . PHE A 1 109 ? 26.383 23.243 -18.023 1.00 49.41 109 PHE A O 1
ATOM 869 N N . LYS A 1 110 ? 27.871 21.960 -19.111 1.00 54.56 110 LYS A N 1
ATOM 870 C CA . LYS A 1 110 ? 27.951 22.823 -20.293 1.00 54.56 110 LYS A CA 1
ATOM 871 C C . LYS A 1 110 ? 26.576 22.830 -20.971 1.00 54.56 110 LYS A C 1
ATOM 873 O O . LYS A 1 110 ? 26.146 21.825 -21.536 1.00 54.56 110 LYS A O 1
ATOM 878 N N . LYS A 1 111 ? 25.844 23.945 -20.848 1.00 53.53 111 LYS A N 1
ATOM 879 C CA . LYS A 1 111 ? 24.536 24.138 -21.496 1.00 53.53 111 LYS A CA 1
ATOM 880 C C . LYS A 1 111 ? 24.677 23.826 -22.992 1.00 53.53 111 LYS A C 1
ATOM 882 O O . LYS A 1 111 ? 25.568 24.397 -23.622 1.00 53.53 111 LYS A O 1
ATOM 887 N N . PRO A 1 112 ? 23.817 22.979 -23.585 1.00 53.56 112 PRO A N 1
ATOM 888 C CA . PRO A 1 112 ? 23.806 22.840 -25.032 1.00 53.56 112 PRO A CA 1
ATOM 889 C C . PRO A 1 112 ? 23.441 24.194 -25.650 1.00 53.56 112 PRO A C 1
ATOM 891 O O . PRO A 1 112 ? 22.462 24.824 -25.239 1.00 53.56 112 PRO A O 1
ATOM 894 N N . MET A 1 113 ? 24.256 24.646 -26.609 1.00 46.41 113 MET A N 1
ATOM 895 C CA . MET A 1 113 ? 23.973 25.827 -27.421 1.00 46.41 113 MET A CA 1
ATOM 896 C C . MET A 1 113 ? 22.566 25.707 -28.005 1.00 46.41 113 MET A C 1
ATOM 898 O O . MET A 1 113 ? 22.220 24.709 -28.638 1.00 46.41 113 MET A O 1
ATOM 902 N N . SER A 1 114 ? 21.749 26.730 -27.770 1.00 56.91 114 SER A N 1
ATOM 903 C CA . SER A 1 114 ? 20.424 26.859 -28.359 1.00 56.91 114 SER A CA 1
ATOM 904 C C . SER A 1 114 ? 20.539 26.823 -29.884 1.00 56.91 114 SER A C 1
ATOM 906 O O . SER A 1 114 ? 21.048 27.767 -30.487 1.00 56.91 114 SER A O 1
ATOM 908 N N . LEU A 1 115 ? 20.046 25.755 -30.512 1.00 56.00 115 LEU A N 1
ATOM 909 C CA . LEU A 1 115 ? 19.739 25.767 -31.938 1.00 56.00 115 LEU A CA 1
ATOM 910 C C . LEU A 1 115 ? 18.575 26.739 -32.130 1.00 56.00 115 LEU A C 1
ATOM 912 O O . LEU A 1 115 ? 17.428 26.431 -31.803 1.00 56.00 115 LEU A O 1
ATOM 916 N N . ALA A 1 116 ? 18.900 27.946 -32.589 1.00 49.75 116 ALA A N 1
ATOM 917 C CA . ALA A 1 116 ? 17.920 28.924 -33.012 1.00 49.75 116 ALA A CA 1
ATOM 918 C C . ALA A 1 116 ? 17.043 28.292 -34.098 1.00 49.75 116 ALA A C 1
ATOM 920 O O . ALA A 1 116 ? 17.517 27.875 -35.154 1.00 49.75 116 ALA A O 1
ATOM 921 N N . ALA A 1 117 ? 15.753 28.195 -33.800 1.00 52.44 117 ALA A N 1
ATOM 922 C CA . ALA A 1 117 ? 14.737 27.784 -34.741 1.00 52.44 117 ALA A CA 1
ATOM 923 C C . ALA A 1 117 ? 14.576 28.872 -35.813 1.00 52.44 117 ALA A C 1
ATOM 925 O O . ALA A 1 117 ? 13.857 29.846 -35.606 1.00 52.44 117 ALA A O 1
ATOM 926 N N . SER A 1 118 ? 15.201 28.700 -36.976 1.00 51.88 118 SER A N 1
ATOM 927 C CA . SER A 1 118 ? 14.807 29.414 -38.193 1.00 51.88 118 SER A CA 1
ATOM 928 C C . SER A 1 118 ? 13.570 28.733 -38.780 1.00 51.88 118 SER A C 1
ATOM 930 O O . SER A 1 118 ? 13.623 27.920 -39.701 1.00 51.88 118 SER A O 1
ATOM 932 N N . ARG A 1 119 ? 12.414 29.048 -38.194 1.00 54.25 119 ARG A N 1
ATOM 933 C CA . ARG A 1 119 ? 11.111 28.824 -38.815 1.00 54.25 119 ARG A CA 1
ATOM 934 C C . ARG A 1 119 ? 10.560 30.163 -39.298 1.00 54.25 119 ARG A C 1
ATOM 936 O O . ARG A 1 119 ? 10.421 31.086 -38.503 1.00 54.25 119 ARG A O 1
ATOM 943 N N . SER A 1 120 ? 10.151 30.156 -40.567 1.00 48.22 120 SER A N 1
ATOM 944 C CA . SER A 1 120 ? 9.073 30.968 -41.150 1.00 48.22 120 SER A CA 1
ATOM 945 C C . SER A 1 120 ? 9.455 32.301 -41.801 1.00 48.22 120 SER A C 1
ATOM 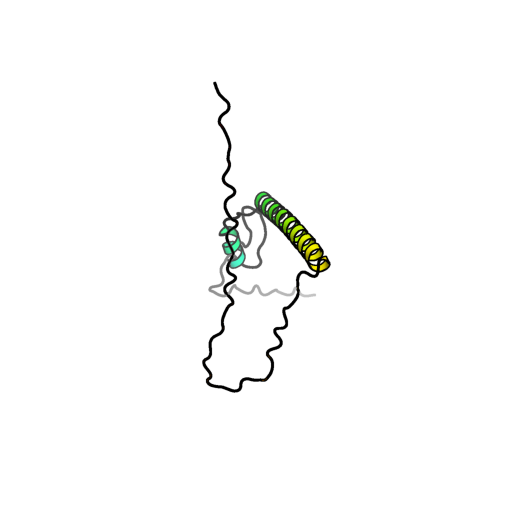947 O O . SER A 1 120 ? 9.522 33.328 -41.138 1.00 48.22 120 SER A O 1
ATOM 949 N N . ALA A 1 121 ? 9.514 32.290 -43.136 1.00 45.66 121 ALA A N 1
ATOM 950 C CA . ALA A 1 121 ? 8.869 33.309 -43.969 1.00 45.66 121 ALA A CA 1
ATOM 951 C C . ALA A 1 121 ? 8.599 32.732 -45.374 1.00 45.66 121 ALA A C 1
ATOM 953 O O . ALA A 1 121 ? 9.360 32.937 -46.310 1.00 45.66 121 ALA A O 1
ATOM 954 N N . ALA A 1 122 ? 7.512 31.968 -45.497 1.00 49.56 122 ALA A N 1
ATOM 955 C CA . ALA A 1 122 ? 6.834 31.712 -46.765 1.00 49.56 122 ALA A CA 1
ATOM 956 C C . ALA A 1 122 ? 5.379 32.166 -46.582 1.00 49.56 122 ALA A C 1
ATOM 958 O O . ALA A 1 122 ? 4.636 31.518 -45.846 1.00 49.56 122 ALA A O 1
ATOM 959 N N . SER A 1 123 ? 5.051 33.335 -47.144 1.00 52.22 123 SER A N 1
ATOM 960 C CA . SER A 1 123 ? 3.739 34.012 -47.268 1.00 52.22 123 SER A CA 1
ATOM 961 C C . SER A 1 123 ? 4.092 35.496 -47.479 1.00 52.22 123 SER A C 1
ATOM 963 O O . SER A 1 123 ? 4.730 36.064 -46.597 1.00 52.22 123 SER A O 1
ATOM 965 N N . ARG A 1 124 ? 3.841 36.182 -48.595 1.00 48.09 124 ARG A N 1
ATOM 966 C CA . ARG A 1 124 ? 2.836 36.117 -49.663 1.00 48.09 124 ARG A CA 1
ATOM 967 C C . ARG A 1 124 ? 3.439 36.680 -50.947 1.00 48.09 124 ARG A C 1
ATOM 969 O O . ARG A 1 124 ? 4.331 37.545 -50.814 1.00 48.09 124 ARG A O 1
#